Protein AF-A0A6J7IP13-F1 (afdb_monomer)

Mean predicted aligned error: 9.84 Å

Secondary structure (DSSP, 8-state):
-GGGGT--HHHHHHHHHTS---HHHHHHH-HHHHHHT--HHHHIIIIITTTT--SSTT--HHHHHHHH-TT-TTS-HHHHIIIIITTTT--SS--HHHHGGGT-SS-------------

Sequence (119 aa):
MLSLIGLDPDDVLAVLASGFWSESWYLEQYPDVALSGEVPFLHYLVQGWRELRSPGPGFDARWYSVKYRVDDPAVHPLVHYVREGQAAGLRPRADAASQTGQQLGWLTPSVQDDMSDAS

Solvent-accessible surface area (backbone atoms only — not comparable to full-atom values): 7463 Å² total; per-residue (Å²): 121,56,68,81,77,74,43,54,69,68,52,56,48,42,46,66,73,61,73,35,60,32,70,70,55,35,37,72,75,35,55,70,53,57,72,66,72,58,59,65,70,58,45,36,79,75,44,32,50,82,73,37,43,47,53,17,95,69,33,32,33,47,59,33,30,63,74,78,25,68,92,48,73,89,54,57,51,67,46,48,32,69,77,45,29,54,86,71,68,52,67,54,43,79,59,76,82,72,56,58,77,78,75,69,85,83,76,77,82,82,88,74,88,88,82,85,88,84,134

Structure (mmCIF, N/CA/C/O backbone):
data_AF-A0A6J7IP13-F1
#
_entry.id   AF-A0A6J7IP13-F1
#
loop_
_atom_site.group_PDB
_atom_site.id
_atom_site.type_symbol
_atom_site.label_atom_id
_atom_site.label_alt_id
_atom_site.label_comp_id
_atom_site.label_asym_id
_atom_site.label_entity_id
_atom_site.label_seq_id
_atom_site.pdbx_PDB_ins_code
_atom_site.Cartn_x
_atom_site.Cartn_y
_atom_site.Cartn_z
_atom_site.occupancy
_atom_site.B_iso_or_equiv
_atom_site.auth_seq_id
_atom_site.auth_comp_id
_atom_site.auth_asym_id
_atom_site.auth_atom_id
_atom_site.pdbx_PDB_model_num
ATOM 1 N N . MET A 1 1 ? -7.283 20.703 -5.325 1.00 59.16 1 MET A N 1
ATOM 2 C CA . MET A 1 1 ? -7.585 20.316 -3.926 1.00 59.16 1 MET A CA 1
ATOM 3 C C . MET A 1 1 ? -6.764 19.113 -3.461 1.00 59.16 1 MET A C 1
ATOM 5 O O . MET A 1 1 ? -6.247 19.197 -2.362 1.00 59.16 1 MET A O 1
ATOM 9 N N . LEU A 1 2 ? -6.555 18.058 -4.265 1.00 59.53 2 LEU A N 1
ATOM 10 C CA . LEU A 1 2 ? -5.713 16.902 -3.876 1.00 59.53 2 LEU A CA 1
ATOM 11 C C . LEU A 1 2 ? -4.202 17.212 -3.786 1.00 59.53 2 LEU A C 1
ATOM 13 O O . LEU A 1 2 ? -3.524 16.714 -2.893 1.00 59.53 2 LEU A O 1
ATOM 17 N N . SER A 1 3 ? -3.693 18.136 -4.605 1.00 59.56 3 SER A N 1
ATOM 18 C CA . SER A 1 3 ? -2.272 18.524 -4.588 1.00 59.56 3 SER A CA 1
ATOM 19 C C . SER A 1 3 ? -1.799 19.202 -3.291 1.00 59.56 3 SER A C 1
ATOM 21 O O . SER A 1 3 ? -0.598 19.294 -3.069 1.00 59.56 3 SER A O 1
ATOM 23 N N . LEU A 1 4 ? -2.706 19.675 -2.423 1.00 59.16 4 LEU A N 1
ATOM 24 C CA . LEU A 1 4 ? -2.342 20.369 -1.176 1.00 59.16 4 LEU A CA 1
ATOM 25 C C . LEU A 1 4 ? -1.843 19.408 -0.081 1.00 59.16 4 LEU A C 1
ATOM 27 O O . LEU A 1 4 ? -1.122 19.827 0.817 1.00 59.16 4 LEU A O 1
ATOM 31 N N . ILE A 1 5 ? -2.194 18.124 -0.175 1.00 66.81 5 ILE A N 1
ATOM 32 C CA . ILE A 1 5 ? -1.767 17.065 0.757 1.00 66.81 5 ILE A CA 1
ATOM 33 C C . ILE A 1 5 ? -0.689 16.149 0.155 1.00 66.81 5 ILE A C 1
ATOM 35 O O . ILE A 1 5 ? -0.387 15.099 0.712 1.00 66.81 5 ILE A O 1
ATOM 39 N N . GLY A 1 6 ? -0.109 16.534 -0.990 1.00 69.69 6 GLY A N 1
ATOM 40 C CA . GLY A 1 6 ? 0.925 15.748 -1.670 1.00 69.69 6 GLY A CA 1
ATOM 41 C C . GLY A 1 6 ? 0.418 14.450 -2.306 1.00 69.69 6 GLY A C 1
ATOM 42 O O . GLY A 1 6 ? 1.225 13.567 -2.578 1.00 69.69 6 GLY A O 1
ATOM 43 N N . LEU A 1 7 ? -0.897 14.325 -2.529 1.00 78.75 7 LEU A N 1
ATOM 44 C CA . LEU A 1 7 ? -1.483 13.207 -3.265 1.00 78.75 7 LEU A CA 1
ATOM 45 C C . LEU A 1 7 ? -1.625 13.565 -4.742 1.00 78.75 7 LEU A C 1
ATOM 47 O O . LEU A 1 7 ? -2.307 14.533 -5.098 1.00 78.75 7 LEU A O 1
ATOM 51 N N . ASP A 1 8 ? -1.002 12.755 -5.591 1.00 88.12 8 ASP A N 1
ATOM 52 C CA . ASP A 1 8 ? -1.198 12.807 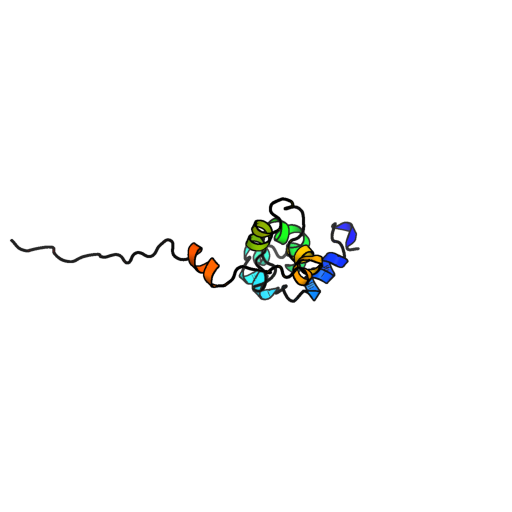-7.032 1.00 88.12 8 ASP A CA 1
ATOM 53 C C . ASP A 1 8 ? -2.575 12.200 -7.380 1.00 88.12 8 ASP A C 1
ATOM 55 O O . ASP A 1 8 ? -2.865 11.068 -6.972 1.00 88.12 8 ASP A O 1
ATOM 59 N N . PRO A 1 9 ? -3.462 12.916 -8.099 1.00 90.62 9 PRO A N 1
ATOM 60 C CA . PRO A 1 9 ? -4.720 12.353 -8.586 1.00 90.62 9 PRO A CA 1
ATOM 61 C C . PRO A 1 9 ? -4.551 11.043 -9.364 1.00 90.62 9 PRO A C 1
ATOM 63 O O . PRO A 1 9 ? -5.407 10.163 -9.256 1.00 90.62 9 PRO A O 1
ATOM 66 N N . ASP A 1 10 ? -3.452 10.879 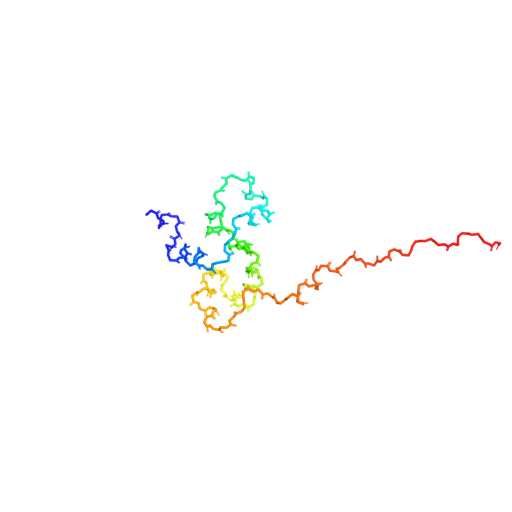-10.099 1.00 92.19 10 ASP A N 1
ATOM 67 C CA . ASP A 1 10 ? -3.198 9.657 -10.857 1.00 92.19 10 ASP A CA 1
ATOM 68 C C . ASP A 1 10 ? -2.861 8.481 -9.933 1.00 92.19 10 ASP A C 1
ATOM 70 O O . ASP A 1 10 ? -3.161 7.337 -10.270 1.00 92.19 10 ASP A O 1
ATOM 74 N N . ASP A 1 11 ? -2.282 8.730 -8.755 1.00 92.69 11 ASP A N 1
ATOM 75 C CA . ASP A 1 11 ? -2.042 7.692 -7.744 1.00 92.69 11 ASP A CA 1
ATOM 76 C C . ASP A 1 11 ? -3.358 7.262 -7.091 1.00 92.69 11 ASP A C 1
ATOM 78 O O . ASP A 1 11 ? -3.614 6.069 -6.917 1.00 92.69 11 ASP A O 1
ATOM 82 N N . VAL A 1 12 ? -4.234 8.229 -6.793 1.00 94.75 12 VAL A N 1
ATOM 83 C CA . VAL A 1 12 ? -5.587 7.965 -6.277 1.00 94.75 12 VAL A CA 1
ATOM 84 C C . VAL A 1 12 ? -6.352 7.062 -7.242 1.00 94.75 12 VAL A C 1
ATOM 86 O O . VAL A 1 12 ? -6.903 6.034 -6.837 1.00 94.75 12 VAL A O 1
ATOM 89 N N . LEU A 1 13 ? -6.366 7.432 -8.526 1.00 95.44 13 LEU A N 1
ATOM 90 C CA . LEU A 1 13 ? -7.034 6.656 -9.565 1.00 95.44 13 LEU A CA 1
ATOM 91 C C . LEU A 1 13 ? -6.379 5.292 -9.757 1.00 95.44 13 LEU A C 1
ATOM 93 O O . LEU A 1 13 ? -7.100 4.302 -9.859 1.00 95.44 13 LEU A O 1
ATOM 97 N N . ALA A 1 14 ? -5.045 5.218 -9.751 1.00 95.81 14 ALA A N 1
ATOM 98 C CA . ALA A 1 14 ? -4.335 3.951 -9.868 1.00 95.81 14 ALA A CA 1
ATOM 99 C C . ALA A 1 14 ? -4.748 2.984 -8.756 1.00 95.81 14 ALA A C 1
ATOM 101 O O . ALA A 1 14 ? -5.075 1.840 -9.053 1.00 95.81 14 ALA A O 1
ATOM 102 N N . VAL A 1 15 ? -4.808 3.429 -7.497 1.00 97.12 15 VAL A N 1
ATOM 103 C CA . VAL A 1 15 ? -5.205 2.561 -6.379 1.00 97.12 15 VAL A CA 1
ATOM 104 C C . VAL A 1 15 ? -6.667 2.125 -6.499 1.00 97.12 15 VAL A C 1
ATOM 106 O O . VAL A 1 15 ? -6.940 0.927 -6.397 1.00 97.12 15 VAL A O 1
ATOM 109 N N . LEU A 1 16 ? -7.600 3.045 -6.761 1.00 96.62 16 LEU A N 1
ATOM 110 C CA . LEU A 1 16 ? -9.030 2.712 -6.865 1.00 96.62 16 LEU A CA 1
ATOM 111 C C . LEU A 1 16 ? -9.332 1.788 -8.047 1.00 96.62 16 LEU A C 1
ATOM 113 O O . LEU A 1 16 ? -10.047 0.799 -7.894 1.00 96.62 16 LEU A O 1
ATOM 117 N N . ALA A 1 17 ? -8.770 2.084 -9.219 1.00 96.44 17 ALA A N 1
ATOM 118 C CA . ALA A 1 17 ? -9.005 1.311 -10.435 1.00 96.44 17 ALA A CA 1
ATOM 119 C C . ALA A 1 17 ? -8.271 -0.039 -10.439 1.00 96.44 17 ALA A C 1
ATOM 121 O O . ALA A 1 17 ? -8.587 -0.903 -11.254 1.00 96.44 17 ALA A O 1
ATOM 122 N N . SER A 1 18 ? -7.314 -0.246 -9.528 1.00 96.62 18 SER A N 1
ATOM 123 C CA . SER A 1 18 ? -6.508 -1.469 -9.478 1.00 96.62 18 SER A CA 1
ATOM 124 C C . SER A 1 18 ? -7.289 -2.731 -9.101 1.00 96.62 18 SER A C 1
ATOM 126 O O . SER A 1 18 ? -6.824 -3.837 -9.366 1.00 96.62 18 SER A O 1
ATOM 128 N N . GLY A 1 19 ? -8.435 -2.584 -8.425 1.00 97.06 19 GLY A N 1
ATOM 129 C CA . GLY A 1 19 ? -9.176 -3.704 -7.837 1.00 97.06 19 GLY A CA 1
ATOM 130 C C . GLY A 1 19 ? -8.518 -4.335 -6.599 1.00 97.06 19 GLY A C 1
ATOM 131 O O . GLY A 1 19 ? -9.051 -5.306 -6.068 1.00 97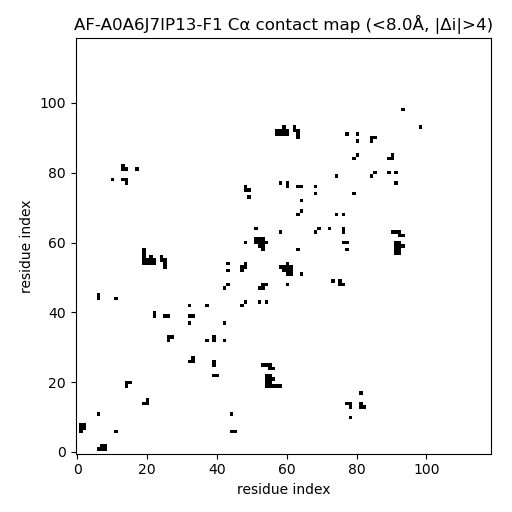.06 19 GLY A O 1
ATOM 132 N N . PHE A 1 20 ? -7.388 -3.803 -6.111 1.00 98.06 20 PHE A N 1
ATOM 133 C CA . PHE A 1 20 ? -6.709 -4.303 -4.906 1.00 98.06 20 PHE A CA 1
ATOM 134 C C . PHE A 1 20 ? -7.132 -3.603 -3.612 1.00 98.06 20 PHE A C 1
ATOM 136 O O . PHE A 1 20 ? -6.785 -4.088 -2.537 1.00 98.06 20 PHE A O 1
ATOM 143 N N . TRP A 1 21 ? -7.855 -2.483 -3.691 1.00 98.31 21 TRP A N 1
ATOM 144 C CA . TRP A 1 21 ? -8.378 -1.785 -2.517 1.00 98.31 21 TRP A CA 1
ATOM 145 C C . TRP A 1 21 ? -9.616 -2.488 -1.952 1.00 98.31 21 TRP A C 1
ATOM 147 O O . TRP A 1 21 ? -10.562 -2.775 -2.684 1.00 98.31 21 TRP A O 1
ATOM 157 N N . SER A 1 22 ? -9.628 -2.723 -0.639 1.00 98.31 22 SER A N 1
ATOM 158 C CA . SER A 1 22 ? -10.804 -3.192 0.095 1.00 98.31 22 SER A CA 1
ATOM 159 C C . SER A 1 22 ? -10.873 -2.515 1.459 1.00 98.31 22 SER A C 1
ATOM 161 O O . SER A 1 22 ? -10.091 -2.831 2.351 1.00 98.31 22 SER A O 1
ATOM 163 N N . GLU A 1 23 ? -11.821 -1.593 1.628 1.00 97.94 23 GLU A N 1
ATOM 164 C CA . GLU A 1 23 ? -11.953 -0.805 2.859 1.00 97.94 23 GLU A CA 1
ATOM 165 C C . GLU A 1 23 ? -12.293 -1.666 4.080 1.00 97.94 23 GLU A C 1
ATOM 167 O O . GLU A 1 23 ? -11.651 -1.525 5.120 1.00 97.94 23 GLU A O 1
ATOM 172 N N . SER A 1 24 ? -13.252 -2.591 3.953 1.00 98.00 24 SER A N 1
ATOM 173 C CA . SER A 1 24 ? -13.647 -3.464 5.065 1.00 98.00 24 SER A CA 1
ATOM 174 C C . SER A 1 24 ? -12.482 -4.336 5.523 1.00 98.00 24 SER A C 1
ATOM 176 O O . SER A 1 24 ? -12.178 -4.387 6.710 1.00 98.00 24 SER A O 1
ATOM 178 N N . TRP A 1 25 ? -11.761 -4.938 4.573 1.00 98.06 25 TRP A N 1
ATOM 179 C CA . TRP A 1 25 ? -10.576 -5.735 4.879 1.00 98.06 25 TRP A CA 1
ATOM 180 C C . TRP A 1 25 ? -9.472 -4.885 5.509 1.00 98.06 25 TRP A C 1
ATOM 182 O O . TRP A 1 25 ? -8.821 -5.321 6.451 1.00 98.06 25 TRP A O 1
ATOM 192 N N . TYR A 1 26 ? -9.257 -3.667 5.004 1.00 98.19 26 TYR A N 1
ATOM 193 C CA . TYR A 1 26 ? -8.229 -2.769 5.519 1.00 98.19 26 TYR A CA 1
ATOM 194 C C . TYR A 1 26 ? -8.491 -2.411 6.985 1.00 98.19 26 TYR A C 1
ATOM 196 O O . TYR A 1 26 ? -7.582 -2.484 7.806 1.00 98.19 26 TYR A O 1
ATOM 204 N N . LEU A 1 27 ? -9.736 -2.084 7.335 1.00 98.12 27 LEU A N 1
ATOM 205 C CA . LEU A 1 27 ? -10.128 -1.782 8.714 1.00 98.12 27 LEU A CA 1
ATOM 206 C C . LEU A 1 27 ? -10.063 -3.004 9.637 1.00 98.12 27 LEU A C 1
ATOM 208 O O . LEU A 1 27 ? -9.640 -2.878 10.784 1.00 98.12 27 LEU A O 1
ATOM 212 N N . GLU A 1 28 ? -10.447 -4.182 9.142 1.00 97.69 28 GLU A N 1
ATOM 213 C CA . GLU A 1 28 ? -10.305 -5.444 9.878 1.00 97.69 28 GLU A CA 1
ATOM 214 C C . GLU A 1 28 ? -8.830 -5.781 10.143 1.00 97.69 28 GLU A C 1
ATOM 216 O O . GLU A 1 28 ? -8.473 -6.231 11.232 1.00 97.69 28 GLU A O 1
ATOM 221 N N . GLN A 1 29 ? -7.961 -5.543 9.158 1.00 98.06 29 GLN A N 1
ATOM 222 C CA . GLN A 1 29 ? -6.538 -5.857 9.237 1.00 98.06 29 GLN A CA 1
ATOM 223 C C . GLN A 1 29 ? -5.741 -4.839 10.065 1.00 98.06 29 GLN A C 1
ATOM 225 O O . GLN A 1 29 ? -4.710 -5.200 10.643 1.00 98.06 29 GLN A O 1
ATOM 230 N N . TYR A 1 30 ? -6.202 -3.587 10.124 1.00 97.88 30 TYR A N 1
ATOM 231 C CA . TYR A 1 30 ? -5.518 -2.465 10.766 1.00 97.88 30 TYR A CA 1
ATOM 232 C C . TYR A 1 30 ? -6.412 -1.770 11.809 1.00 97.88 30 TYR A C 1
ATO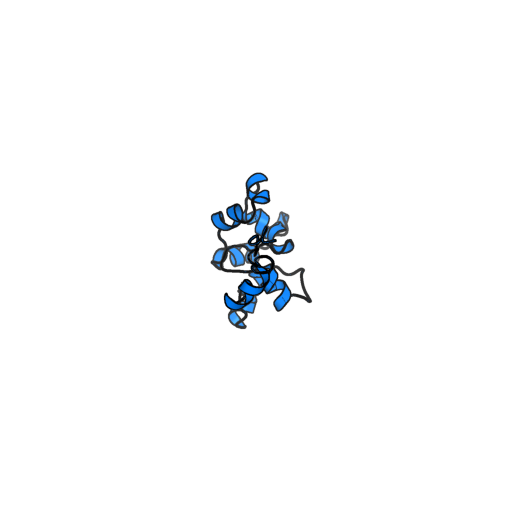M 234 O O . TYR A 1 30 ? -6.930 -0.676 11.557 1.00 97.88 30 TYR A O 1
ATOM 242 N N . PRO A 1 31 ? -6.582 -2.376 13.004 1.00 97.44 31 PRO A N 1
ATOM 243 C CA . PRO A 1 31 ? -7.471 -1.848 14.038 1.00 97.44 31 PRO A CA 1
ATOM 244 C C . PRO A 1 31 ? -7.088 -0.454 14.541 1.00 97.44 31 PRO A C 1
ATOM 246 O O . PRO A 1 31 ? -7.951 0.298 14.979 1.00 97.44 31 PRO A O 1
ATOM 249 N N . ASP A 1 32 ? -5.811 -0.084 14.474 1.00 98.00 32 ASP A N 1
ATOM 250 C CA . ASP A 1 32 ? -5.340 1.255 14.829 1.00 98.00 32 ASP A CA 1
ATOM 251 C C . ASP A 1 32 ? -5.937 2.341 13.919 1.00 98.00 32 ASP A C 1
ATOM 253 O O . ASP A 1 32 ? -6.296 3.410 14.405 1.00 98.00 32 ASP A O 1
ATOM 257 N N . VAL A 1 33 ? -6.144 2.039 12.633 1.00 97.75 33 VAL A N 1
ATOM 258 C CA . VAL A 1 33 ? -6.830 2.936 11.688 1.00 97.75 33 VAL A CA 1
ATOM 259 C C . VAL A 1 33 ? -8.334 2.946 11.947 1.00 97.75 33 VAL A C 1
ATOM 261 O O . VAL A 1 33 ? -8.966 3.997 11.906 1.00 97.75 33 VAL A O 1
ATOM 264 N N . ALA A 1 34 ? -8.922 1.791 12.271 1.00 96.56 34 ALA A N 1
ATOM 265 C CA . ALA A 1 34 ? -10.338 1.718 12.635 1.00 96.56 34 ALA A CA 1
ATOM 266 C C . ALA A 1 34 ? -10.659 2.569 13.877 1.00 96.56 34 ALA A C 1
ATOM 268 O O . ALA A 1 34 ? -11.715 3.195 13.952 1.00 96.56 34 ALA A O 1
ATOM 269 N N . LEU A 1 35 ? -9.738 2.606 14.843 1.00 97.38 35 LEU A N 1
ATOM 270 C CA . LEU A 1 35 ? -9.889 3.344 16.095 1.00 97.38 35 LEU A CA 1
ATOM 271 C C . LEU A 1 35 ? -9.480 4.820 15.994 1.00 97.38 35 LEU A C 1
ATOM 273 O O . LEU A 1 35 ? -9.895 5.608 16.844 1.00 97.38 35 LEU A O 1
ATOM 277 N N . SER A 1 36 ? -8.695 5.215 14.987 1.00 95.50 36 SER A N 1
ATOM 278 C CA . SER A 1 36 ? -8.265 6.610 14.816 1.00 95.50 36 SER A CA 1
ATOM 279 C C . SER A 1 36 ? -9.382 7.527 14.308 1.00 95.50 36 SER A C 1
ATOM 281 O O . SER A 1 36 ? -9.319 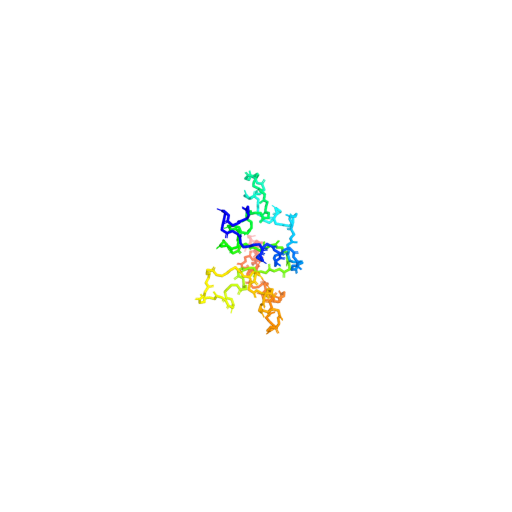8.741 14.504 1.00 95.50 36 SER A O 1
ATO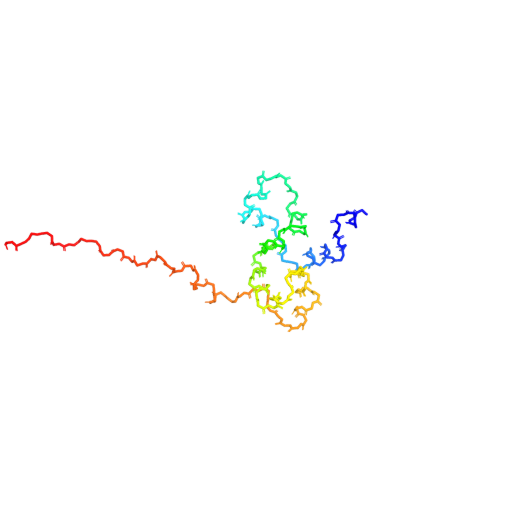M 283 N N . GLY A 1 37 ? -10.409 6.961 13.662 1.00 91.50 37 GLY A N 1
ATOM 284 C CA . GLY A 1 37 ? -11.475 7.720 13.005 1.00 91.50 37 GLY A CA 1
ATOM 285 C C . GLY A 1 37 ? -11.040 8.390 11.695 1.00 91.50 37 GLY A C 1
ATOM 286 O O . GLY A 1 37 ? -11.791 9.192 11.140 1.00 91.50 37 GLY A O 1
ATOM 287 N N . GLU A 1 38 ? -9.840 8.083 11.193 1.00 94.25 38 GLU A N 1
ATOM 288 C CA . GLU A 1 38 ? -9.381 8.552 9.889 1.00 94.25 38 GLU A CA 1
ATOM 289 C C . GLU A 1 38 ? -10.153 7.888 8.742 1.00 94.25 38 GLU A C 1
ATOM 291 O O . GLU A 1 38 ? -10.636 6.761 8.847 1.00 94.25 38 GLU A O 1
ATOM 296 N N . VAL A 1 39 ? -10.221 8.571 7.596 1.00 96.31 39 VAL A N 1
ATOM 297 C CA . VAL A 1 39 ? -10.735 7.961 6.363 1.00 96.31 39 VAL A CA 1
ATOM 298 C C . VAL A 1 39 ? -9.718 6.909 5.896 1.00 96.31 39 VAL A C 1
ATOM 300 O O . VAL A 1 39 ? -8.613 7.296 5.501 1.00 96.31 39 VAL A O 1
ATOM 303 N N . PRO A 1 40 ? -10.054 5.604 5.870 1.00 97.19 40 PRO A N 1
ATOM 304 C CA . PRO A 1 40 ? -9.061 4.537 5.693 1.00 97.19 40 PRO A CA 1
ATOM 305 C C . PRO A 1 40 ? -8.313 4.632 4.368 1.00 97.19 40 PRO A C 1
ATOM 307 O O . PRO A 1 40 ? -7.108 4.400 4.296 1.00 97.19 40 PRO A O 1
ATOM 310 N N . PHE A 1 41 ? -9.026 5.032 3.317 1.00 97.31 41 PHE A N 1
ATOM 311 C CA . PHE A 1 41 ? -8.445 5.228 1.999 1.00 97.31 41 PHE A CA 1
ATOM 312 C C . PHE A 1 41 ? -7.408 6.363 1.976 1.00 97.31 41 PHE A C 1
ATOM 314 O O . PHE A 1 41 ? -6.335 6.214 1.390 1.00 97.31 41 PHE A O 1
ATOM 321 N N . LEU A 1 42 ? -7.682 7.477 2.665 1.00 95.62 42 LEU A N 1
ATOM 322 C CA . LEU A 1 42 ? -6.718 8.574 2.791 1.00 95.62 42 LEU A CA 1
ATOM 323 C C . LEU A 1 42 ? -5.534 8.169 3.666 1.00 95.62 42 LEU A C 1
ATOM 325 O O . LEU A 1 42 ? -4.394 8.449 3.296 1.00 95.62 42 LEU A O 1
ATOM 329 N N . HIS A 1 43 ? -5.786 7.458 4.769 1.00 96.69 43 HIS A N 1
ATOM 330 C CA . HIS A 1 43 ? -4.719 6.888 5.582 1.00 96.69 43 HIS A CA 1
ATOM 331 C C . HIS A 1 43 ? -3.803 6.012 4.720 1.00 96.69 43 HIS A C 1
ATOM 333 O O . HIS A 1 43 ? -2.587 6.176 4.757 1.00 96.69 43 HIS A O 1
ATOM 339 N N . TYR A 1 44 ? -4.356 5.104 3.908 1.00 97.50 44 TYR A N 1
ATOM 340 C CA . TYR A 1 44 ? -3.556 4.239 3.043 1.00 97.50 44 TYR A CA 1
ATOM 341 C C . TYR A 1 44 ? -2.667 5.037 2.082 1.00 97.50 44 TYR A C 1
ATOM 343 O O . TYR A 1 44 ? -1.458 4.811 2.056 1.00 97.50 44 TYR A O 1
ATOM 351 N N . LEU A 1 45 ? -3.250 5.989 1.346 1.00 95.56 45 LEU A N 1
ATOM 352 C CA . LEU A 1 45 ? -2.550 6.796 0.341 1.00 95.56 45 LEU A CA 1
ATOM 353 C C . LEU A 1 45 ? -1.473 7.722 0.928 1.00 95.56 45 LEU A C 1
ATOM 355 O O . LEU A 1 45 ? -0.475 8.009 0.265 1.00 95.56 45 LEU A O 1
ATOM 359 N N . VAL A 1 46 ? -1.660 8.209 2.156 1.00 93.44 46 VAL A N 1
ATOM 360 C CA . VAL A 1 46 ? -0.731 9.158 2.790 1.00 93.44 46 VAL A CA 1
ATOM 361 C C . VAL A 1 46 ? 0.281 8.453 3.694 1.00 93.44 46 VAL A C 1
ATOM 363 O O . VAL A 1 46 ? 1.426 8.887 3.778 1.00 93.44 46 VAL A O 1
ATOM 366 N N . GLN A 1 47 ? -0.089 7.372 4.370 1.00 94.62 47 GLN A N 1
ATOM 367 C CA . GLN A 1 47 ? 0.730 6.778 5.434 1.00 94.62 47 GLN A CA 1
ATOM 368 C C . GLN A 1 47 ? 0.861 5.265 5.272 1.00 94.62 47 GLN A C 1
ATOM 370 O O . GLN A 1 47 ? 1.974 4.744 5.230 1.00 94.62 47 GLN A O 1
ATOM 375 N N . GLY A 1 48 ? -0.258 4.560 5.093 1.00 96.69 48 GLY A N 1
ATOM 376 C CA . GLY A 1 48 ? -0.300 3.099 5.119 1.00 96.69 48 GLY A CA 1
ATOM 377 C C . GLY A 1 48 ? 0.678 2.430 4.152 1.00 96.69 48 GLY A C 1
ATOM 378 O O . GLY A 1 48 ? 1.358 1.479 4.535 1.00 96.69 48 GLY A O 1
ATOM 379 N N . TRP A 1 49 ? 0.832 2.938 2.927 1.00 96.19 49 TRP A N 1
ATOM 380 C CA . TRP A 1 49 ? 1.793 2.354 1.985 1.00 96.19 49 TRP A CA 1
ATOM 381 C C . TRP A 1 49 ? 3.258 2.524 2.424 1.00 96.19 49 TRP A C 1
ATOM 383 O O . TRP A 1 49 ? 4.066 1.628 2.177 1.00 96.19 49 TRP A O 1
ATOM 393 N N . ARG A 1 50 ? 3.603 3.630 3.104 1.00 95.12 50 ARG A N 1
ATOM 394 C CA . ARG A 1 50 ? 4.954 3.889 3.649 1.00 95.12 50 ARG A CA 1
ATOM 395 C C . ARG A 1 50 ? 5.270 2.945 4.804 1.00 95.12 50 ARG A C 1
ATOM 397 O O . ARG A 1 50 ? 6.409 2.529 4.984 1.00 95.12 50 ARG A O 1
ATOM 404 N N . GLU A 1 51 ? 4.237 2.553 5.537 1.00 96.69 51 GLU A N 1
ATOM 405 C CA . GLU A 1 51 ? 4.289 1.549 6.601 1.00 96.69 51 GLU A CA 1
ATOM 406 C C . GLU A 1 51 ? 4.242 0.105 6.071 1.00 96.69 51 GLU A C 1
ATOM 408 O O . GLU A 1 51 ? 4.207 -0.853 6.848 1.00 96.69 51 GLU A O 1
ATOM 413 N N . LEU A 1 52 ? 4.264 -0.071 4.743 1.00 97.00 52 LEU A N 1
ATOM 414 C CA . LEU A 1 52 ? 4.164 -1.361 4.058 1.00 97.00 52 LEU A CA 1
ATOM 415 C C . LEU A 1 52 ? 2.859 -2.113 4.371 1.00 97.00 52 LEU A C 1
ATOM 417 O O . LEU A 1 52 ? 2.832 -3.347 4.360 1.00 97.00 52 LEU A O 1
ATOM 421 N N . ARG A 1 53 ? 1.773 -1.381 4.644 1.00 98.19 53 ARG A N 1
ATOM 422 C CA . ARG A 1 53 ? 0.429 -1.949 4.781 1.00 98.19 53 ARG A CA 1
ATOM 423 C C . ARG A 1 53 ? -0.135 -2.304 3.413 1.00 98.19 53 ARG A C 1
ATOM 425 O O . ARG A 1 53 ? 0.079 -1.601 2.425 1.00 98.19 53 ARG A O 1
ATOM 432 N N . SER A 1 54 ? -0.868 -3.404 3.356 1.00 98.50 54 SER A N 1
ATOM 433 C CA . SER A 1 54 ? -1.554 -3.855 2.155 1.00 98.50 54 SER A CA 1
ATOM 434 C C . SER A 1 54 ? -2.887 -3.121 1.982 1.00 98.50 54 SER A C 1
ATOM 436 O O . SER A 1 54 ? -3.593 -2.925 2.961 1.00 98.50 54 SER A O 1
ATOM 438 N N . PRO A 1 55 ? -3.276 -2.750 0.753 1.00 98.06 55 PRO A N 1
ATOM 439 C CA . PRO A 1 55 ? -4.566 -2.107 0.470 1.00 98.06 55 PRO A CA 1
ATOM 440 C C . PRO A 1 55 ? -5.761 -3.070 0.540 1.00 98.06 55 PRO A C 1
ATOM 442 O O . PRO A 1 55 ? -6.910 -2.640 0.601 1.00 98.06 55 PRO A O 1
ATOM 445 N N . GLY A 1 56 ? -5.491 -4.373 0.480 1.00 97.94 56 GLY A N 1
ATOM 446 C CA . GLY A 1 56 ? -6.484 -5.431 0.404 1.00 97.94 56 GLY A CA 1
ATOM 447 C C . GLY A 1 56 ? -5.819 -6.802 0.270 1.00 97.94 56 GLY A C 1
ATOM 448 O O . GLY A 1 56 ? -4.603 -6.892 0.073 1.00 97.94 56 GLY A O 1
ATOM 449 N N . PRO A 1 57 ? -6.603 -7.892 0.306 1.00 96.50 57 PRO A N 1
ATOM 450 C CA . PRO A 1 57 ? -6.069 -9.252 0.342 1.00 96.50 57 PRO A CA 1
ATOM 451 C C . PRO A 1 57 ? -5.368 -9.659 -0.962 1.00 96.50 57 PRO A C 1
ATOM 453 O O . PRO A 1 57 ? -4.600 -10.615 -0.976 1.00 96.50 57 PRO A O 1
ATOM 456 N N . GLY A 1 58 ? -5.612 -8.975 -2.081 1.00 96.69 58 GLY A N 1
ATOM 457 C CA . GLY A 1 58 ? -4.993 -9.316 -3.365 1.00 96.69 58 GLY A CA 1
ATOM 458 C C . GLY A 1 58 ? -3.535 -8.863 -3.511 1.00 96.69 58 GLY A C 1
ATOM 459 O O . GLY A 1 58 ? -2.845 -9.351 -4.404 1.00 96.69 58 GLY A O 1
ATOM 460 N N . PHE A 1 59 ? -3.054 -7.962 -2.649 1.00 97.94 59 PHE A N 1
ATOM 461 C CA . PHE A 1 59 ? -1.739 -7.333 -2.779 1.00 97.94 59 PHE A CA 1
ATOM 462 C C . PHE A 1 59 ? -0.966 -7.408 -1.463 1.00 97.94 59 PHE A C 1
ATOM 464 O O . PHE A 1 59 ? -1.494 -7.078 -0.405 1.00 97.94 59 PHE A O 1
ATOM 471 N N . ASP A 1 60 ? 0.298 -7.815 -1.518 1.00 98.19 60 ASP A N 1
ATOM 472 C CA . ASP A 1 60 ? 1.185 -7.858 -0.354 1.00 98.19 60 ASP A CA 1
ATOM 473 C C . ASP A 1 60 ? 2.237 -6.759 -0.496 1.00 98.19 60 ASP A C 1
ATOM 475 O O . ASP A 1 60 ? 3.241 -6.934 -1.188 1.00 98.19 60 ASP A O 1
ATOM 479 N N . ALA A 1 61 ? 1.989 -5.605 0.130 1.00 97.38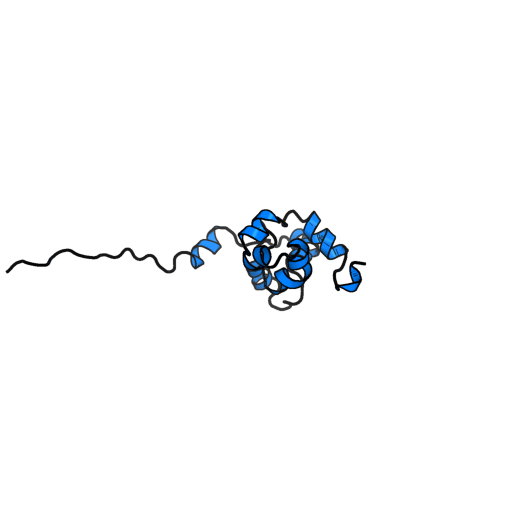 61 ALA A N 1
ATOM 480 C CA . ALA A 1 61 ? 2.851 -4.436 -0.026 1.00 97.38 61 ALA A CA 1
ATOM 481 C C . ALA A 1 61 ? 4.260 -4.678 0.514 1.00 97.38 61 ALA A C 1
ATOM 483 O O . ALA A 1 61 ? 5.238 -4.298 -0.126 1.00 97.38 61 ALA A O 1
ATOM 484 N N . ARG A 1 62 ? 4.378 -5.364 1.654 1.00 96.75 62 ARG A N 1
ATOM 4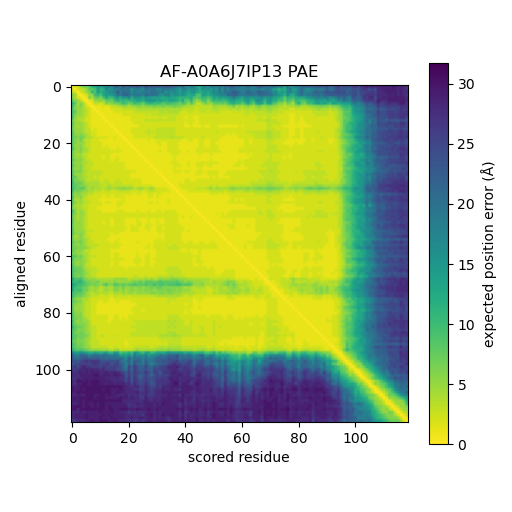85 C CA . ARG A 1 62 ? 5.673 -5.691 2.249 1.00 96.75 62 ARG A CA 1
ATOM 486 C C . ARG A 1 62 ? 6.467 -6.627 1.351 1.00 96.75 62 ARG A C 1
ATOM 488 O O . ARG A 1 62 ? 7.619 -6.333 1.036 1.00 96.75 62 ARG A O 1
ATOM 495 N N . TRP A 1 63 ? 5.863 -7.732 0.922 1.00 96.94 63 TRP A N 1
ATOM 496 C CA . TRP A 1 63 ? 6.528 -8.691 0.045 1.00 96.94 63 TRP A CA 1
ATOM 497 C C . TRP A 1 63 ? 6.900 -8.066 -1.299 1.00 96.94 63 TRP A C 1
ATOM 499 O O . TRP A 1 63 ? 8.018 -8.256 -1.777 1.00 96.94 63 TRP A O 1
ATOM 509 N N . TYR A 1 64 ? 5.987 -7.292 -1.893 1.00 97.25 64 TYR A N 1
ATOM 510 C CA . TYR A 1 64 ? 6.217 -6.628 -3.171 1.00 97.25 64 TYR A CA 1
ATOM 511 C C . TYR A 1 64 ? 7.393 -5.653 -3.085 1.00 97.25 64 TYR A C 1
ATOM 513 O O . TYR A 1 64 ? 8.292 -5.699 -3.929 1.00 97.25 64 TYR A O 1
ATOM 521 N N . SER A 1 65 ? 7.423 -4.816 -2.043 1.00 96.19 65 SER A N 1
ATOM 522 C CA . SER A 1 65 ? 8.502 -3.851 -1.836 1.00 96.19 65 SER A CA 1
ATOM 523 C C . SER A 1 65 ? 9.849 -4.536 -1.637 1.00 96.19 65 SER A C 1
ATOM 525 O O . SER A 1 65 ? 10.816 -4.168 -2.293 1.00 96.19 65 SER A O 1
ATOM 527 N N . VAL A 1 66 ? 9.916 -5.584 -0.811 1.00 95.38 66 VAL A N 1
ATOM 528 C CA . VAL A 1 66 ? 11.161 -6.346 -0.608 1.00 95.38 66 VAL A CA 1
ATOM 529 C C . VAL A 1 66 ? 11.633 -7.003 -1.903 1.00 95.38 66 VAL A C 1
ATOM 531 O O . VAL A 1 66 ? 12.829 -7.041 -2.176 1.00 95.38 66 VAL A O 1
ATOM 534 N N . LYS A 1 67 ? 10.710 -7.529 -2.710 1.00 95.88 67 LYS A N 1
ATOM 535 C CA . LYS A 1 67 ? 11.073 -8.284 -3.908 1.00 95.88 67 LYS A CA 1
ATOM 536 C C . LYS A 1 67 ? 11.484 -7.408 -5.088 1.00 95.88 67 LYS A C 1
ATOM 538 O O . LYS A 1 67 ? 12.375 -7.801 -5.834 1.00 95.88 67 LYS A O 1
ATOM 543 N N . TYR A 1 68 ? 10.813 -6.276 -5.290 1.00 95.94 68 TYR A N 1
ATOM 544 C CA . TYR A 1 68 ? 10.968 -5.480 -6.512 1.00 95.94 68 TYR A CA 1
ATOM 545 C C . TYR A 1 68 ? 11.404 -4.036 -6.269 1.00 95.94 68 TYR A C 1
ATOM 547 O O . TYR A 1 68 ? 11.799 -3.376 -7.222 1.00 95.94 68 TYR A O 1
ATOM 555 N N . ARG A 1 69 ? 11.315 -3.527 -5.034 1.00 93.00 69 ARG A N 1
ATOM 556 C CA . ARG A 1 69 ? 11.547 -2.109 -4.700 1.00 93.00 69 ARG A CA 1
ATOM 557 C C . ARG A 1 69 ? 12.528 -1.922 -3.538 1.00 93.00 69 ARG A C 1
ATOM 559 O O . ARG A 1 69 ? 12.480 -0.902 -2.859 1.00 93.00 69 ARG A O 1
ATOM 566 N N . VAL A 1 70 ? 13.415 -2.891 -3.298 1.00 89.38 70 VAL A N 1
ATOM 567 C CA . VAL A 1 70 ? 14.393 -2.822 -2.197 1.00 89.38 70 VAL A CA 1
ATOM 568 C C . VAL A 1 70 ? 15.318 -1.607 -2.325 1.00 89.38 70 VAL A C 1
ATOM 570 O O . VAL A 1 70 ? 15.628 -0.971 -1.321 1.00 89.38 70 VAL A O 1
ATOM 573 N N . ASP A 1 71 ? 15.671 -1.239 -3.557 1.00 91.25 71 ASP A N 1
ATOM 574 C CA . ASP A 1 71 ? 16.563 -0.113 -3.855 1.00 91.25 71 ASP A CA 1
ATOM 575 C C . ASP A 1 71 ? 15.835 1.240 -3.930 1.00 91.25 71 ASP A C 1
ATOM 577 O O . ASP A 1 71 ? 16.476 2.283 -4.038 1.00 91.25 71 ASP A O 1
ATOM 581 N N . ASP A 1 72 ? 14.499 1.244 -3.874 1.00 90.06 72 ASP A N 1
ATOM 582 C CA . ASP A 1 72 ? 13.692 2.462 -3.974 1.00 90.06 72 ASP A CA 1
ATOM 583 C C . ASP A 1 72 ? 12.400 2.360 -3.133 1.00 90.06 72 ASP A C 1
ATOM 585 O O . ASP A 1 72 ? 11.288 2.226 -3.668 1.00 90.06 72 ASP A O 1
ATOM 589 N N . PRO A 1 73 ? 12.540 2.404 -1.791 1.00 85.56 73 PRO A N 1
ATOM 590 C CA . PRO A 1 73 ? 11.431 2.251 -0.849 1.00 85.56 73 PRO A CA 1
ATOM 591 C C . PRO A 1 73 ? 10.514 3.482 -0.783 1.00 85.56 73 PRO A C 1
ATOM 593 O O . PRO A 1 73 ? 9.461 3.430 -0.150 1.00 85.56 73 PRO A O 1
ATOM 596 N N . ALA A 1 74 ? 10.902 4.596 -1.414 1.00 89.62 74 ALA A N 1
ATOM 597 C CA . ALA A 1 74 ? 10.114 5.824 -1.450 1.00 89.62 74 ALA A CA 1
ATOM 598 C C . ALA A 1 74 ? 8.983 5.778 -2.492 1.00 89.62 74 ALA A C 1
ATOM 600 O O . ALA A 1 74 ? 8.172 6.702 -2.555 1.00 89.62 74 ALA A O 1
ATOM 601 N N . VAL A 1 75 ? 8.910 4.719 -3.300 1.00 91.44 75 VAL A N 1
ATOM 602 C CA . VAL A 1 75 ? 7.877 4.550 -4.323 1.00 91.44 75 VAL A CA 1
ATOM 603 C C . VAL A 1 75 ? 6.706 3.736 -3.792 1.00 91.44 75 VAL A C 1
ATOM 605 O O . VAL A 1 75 ? 6.868 2.643 -3.252 1.00 91.44 75 VAL A O 1
ATOM 608 N N . HIS A 1 76 ? 5.499 4.253 -4.017 1.00 95.44 76 HIS A N 1
ATOM 609 C CA . HIS A 1 76 ? 4.260 3.593 -3.637 1.00 95.44 76 HIS A CA 1
ATOM 610 C C . HIS A 1 76 ? 4.129 2.231 -4.358 1.00 95.44 76 HIS A C 1
ATOM 612 O O . HIS A 1 76 ? 3.979 2.189 -5.584 1.00 95.44 76 HIS A O 1
ATOM 618 N N . PRO A 1 77 ? 4.111 1.094 -3.634 1.00 96.94 77 PRO A N 1
ATOM 619 C CA . PRO A 1 77 ? 4.265 -0.230 -4.239 1.00 96.94 77 PRO A CA 1
ATOM 620 C C . PRO A 1 77 ? 3.099 -0.620 -5.151 1.00 96.94 77 PRO A C 1
ATOM 622 O O . PRO A 1 77 ? 3.326 -1.116 -6.253 1.00 96.94 77 PRO A O 1
ATOM 625 N N . LEU A 1 78 ? 1.852 -0.358 -4.736 1.00 97.69 78 LEU A N 1
ATOM 626 C CA . LEU A 1 78 ? 0.690 -0.635 -5.587 1.00 97.69 78 LEU A CA 1
ATOM 627 C C . LEU A 1 78 ? 0.664 0.253 -6.843 1.00 97.69 78 LEU A C 1
ATOM 629 O O . LEU A 1 78 ? 0.401 -0.256 -7.927 1.00 97.69 78 LEU A O 1
ATOM 633 N N . VAL A 1 79 ? 0.979 1.548 -6.733 1.00 97.06 79 VAL A N 1
ATOM 634 C CA . VAL A 1 79 ? 1.051 2.450 -7.897 1.00 97.06 79 VAL A CA 1
ATOM 635 C C . VAL A 1 79 ? 2.098 1.958 -8.896 1.00 97.06 79 VAL A C 1
ATOM 637 O O . VAL A 1 79 ? 1.797 1.834 -10.081 1.00 97.06 79 VAL A O 1
ATOM 640 N N . HIS A 1 80 ? 3.294 1.595 -8.426 1.00 96.69 80 HIS A N 1
ATOM 641 C CA . HIS A 1 80 ? 4.315 0.993 -9.283 1.00 96.69 80 HIS A CA 1
ATOM 642 C C . HIS A 1 80 ? 3.814 -0.299 -9.941 1.00 96.69 80 HIS A C 1
ATOM 644 O O . HIS A 1 80 ? 4.042 -0.532 -11.128 1.00 96.69 80 HIS A O 1
ATOM 650 N N . TYR A 1 81 ? 3.140 -1.173 -9.189 1.00 97.81 81 TYR A N 1
ATOM 651 C CA . TYR A 1 81 ? 2.583 -2.396 -9.758 1.00 97.81 81 TYR A CA 1
ATOM 652 C C . TYR A 1 81 ? 1.587 -2.105 -10.887 1.00 97.81 81 TYR A C 1
ATOM 654 O O . TYR A 1 81 ? 1.707 -2.685 -11.960 1.00 97.81 81 TYR A O 1
ATOM 662 N N . VAL A 1 82 ? 0.646 -1.187 -10.669 1.00 97.25 82 VAL A N 1
ATOM 663 C CA . VAL A 1 82 ? -0.380 -0.828 -11.658 1.00 97.25 82 VAL A CA 1
ATOM 664 C C . VAL A 1 82 ? 0.236 -0.187 -12.903 1.00 97.25 82 VAL A C 1
ATOM 666 O O . VAL A 1 82 ? -0.167 -0.512 -14.016 1.00 97.25 82 VAL A O 1
ATOM 669 N N . ARG A 1 83 ? 1.219 0.707 -12.737 1.00 95.75 83 ARG A N 1
ATOM 670 C CA . ARG A 1 83 ? 1.818 1.450 -13.859 1.00 95.75 83 ARG A CA 1
ATOM 671 C C . ARG A 1 83 ? 2.816 0.632 -14.673 1.00 95.75 83 ARG A C 1
ATOM 673 O O . ARG A 1 83 ? 2.910 0.817 -15.881 1.00 95.75 83 ARG A O 1
ATOM 680 N N . GLU A 1 84 ? 3.563 -0.250 -14.020 1.00 95.88 84 GLU A N 1
ATOM 681 C CA . GLU A 1 84 ? 4.719 -0.916 -14.631 1.00 95.88 84 GLU A CA 1
ATOM 682 C C . GLU A 1 84 ? 4.697 -2.422 -14.380 1.00 95.88 84 GLU A C 1
ATOM 684 O O . GLU A 1 84 ? 4.827 -3.231 -15.302 1.00 95.88 84 GLU A O 1
ATOM 689 N N . GLY A 1 85 ? 4.502 -2.813 -13.119 1.00 96.38 85 GLY A N 1
ATOM 690 C CA . GLY A 1 85 ? 4.677 -4.195 -12.688 1.00 96.38 85 GLY A CA 1
ATOM 691 C C . GLY A 1 85 ? 3.735 -5.185 -13.369 1.00 96.38 85 GLY A C 1
ATOM 692 O O . GLY A 1 85 ? 4.165 -6.278 -13.730 1.00 96.38 85 GLY A O 1
ATOM 693 N N . GLN A 1 86 ? 2.475 -4.814 -13.592 1.00 95.75 86 GLN A N 1
ATOM 694 C CA . GLN A 1 86 ? 1.488 -5.680 -14.230 1.00 95.75 86 GLN A CA 1
ATOM 695 C C . GLN A 1 86 ? 1.876 -6.003 -15.678 1.00 95.75 86 GLN A C 1
ATOM 697 O O . GLN A 1 86 ? 1.882 -7.172 -16.064 1.00 95.75 86 GLN A O 1
ATOM 702 N N . ALA A 1 87 ? 2.249 -4.987 -16.461 1.00 96.88 87 ALA A N 1
ATOM 703 C CA . ALA A 1 87 ? 2.691 -5.166 -17.843 1.00 96.88 87 ALA A CA 1
ATOM 704 C C . ALA A 1 87 ? 4.016 -5.944 -17.928 1.00 96.88 87 ALA A C 1
ATOM 706 O O . ALA A 1 87 ? 4.214 -6.732 -18.850 1.00 96.88 87 ALA A O 1
ATOM 707 N N . ALA A 1 88 ? 4.894 -5.776 -16.935 1.00 97.00 88 ALA A N 1
ATOM 708 C CA . ALA A 1 88 ? 6.151 -6.512 -16.810 1.00 97.00 88 ALA A CA 1
ATOM 709 C C . ALA A 1 88 ? 5.991 -7.942 -16.245 1.00 97.00 88 ALA A C 1
ATOM 711 O O . ALA A 1 88 ? 6.986 -8.637 -16.038 1.00 97.00 88 ALA A O 1
ATOM 712 N N . GLY A 1 89 ? 4.763 -8.400 -15.972 1.00 96.88 89 GLY A N 1
ATOM 713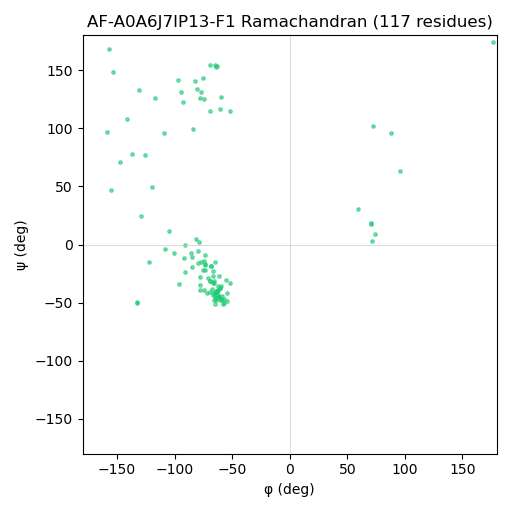 C CA . GLY A 1 89 ? 4.501 -9.742 -15.443 1.00 96.88 89 GLY A CA 1
ATOM 714 C C . GLY A 1 89 ? 4.950 -9.949 -13.991 1.00 96.88 89 GLY A C 1
ATOM 715 O O . GLY A 1 89 ? 5.090 -11.092 -13.544 1.00 96.88 89 GLY A O 1
ATOM 716 N N . LEU A 1 90 ? 5.176 -8.868 -13.238 1.00 96.88 90 LEU A N 1
ATOM 717 C CA . LEU A 1 90 ? 5.460 -8.945 -11.809 1.00 96.88 90 LEU A CA 1
ATOM 718 C C . LEU A 1 90 ? 4.238 -9.494 -11.068 1.00 96.88 90 LEU A C 1
ATOM 720 O O . LEU A 1 90 ? 3.091 -9.383 -11.503 1.00 96.88 90 LEU A O 1
ATOM 724 N N . ARG A 1 91 ? 4.484 -10.101 -9.911 1.00 96.94 91 ARG A N 1
ATOM 725 C CA . ARG A 1 91 ? 3.412 -10.638 -9.063 1.00 96.94 91 ARG A CA 1
ATOM 726 C C . ARG A 1 91 ? 3.055 -9.629 -7.968 1.00 96.94 91 ARG A C 1
ATOM 728 O O . ARG A 1 91 ? 3.981 -9.047 -7.415 1.00 96.94 91 ARG A O 1
ATOM 735 N N . PRO A 1 92 ? 1.772 -9.463 -7.606 1.00 97.00 92 PRO A N 1
ATOM 736 C CA . PRO A 1 92 ? 1.350 -8.544 -6.543 1.00 97.00 92 PRO A CA 1
ATOM 737 C C . PRO A 1 92 ? 1.545 -9.108 -5.125 1.00 97.00 92 PRO A C 1
ATOM 739 O O . PRO A 1 92 ? 1.492 -8.367 -4.148 1.00 97.00 92 PRO A O 1
ATOM 742 N N . ARG A 1 93 ? 1.753 -10.424 -4.994 1.00 96.31 93 ARG A N 1
ATOM 743 C CA . ARG A 1 93 ? 2.020 -11.117 -3.728 1.00 96.31 93 ARG A CA 1
ATOM 744 C C . ARG A 1 93 ? 2.750 -12.440 -3.957 1.00 96.31 93 ARG A C 1
ATOM 746 O O . ARG A 1 93 ? 2.832 -12.922 -5.092 1.00 96.31 93 ARG A O 1
ATOM 753 N N . ALA A 1 94 ? 3.247 -13.036 -2.876 1.00 93.62 94 ALA A N 1
ATOM 754 C CA . ALA A 1 94 ? 3.796 -14.386 -2.895 1.00 93.62 94 ALA A CA 1
ATOM 755 C C . ALA A 1 94 ? 2.716 -15.425 -3.239 1.00 93.62 94 ALA A C 1
ATOM 757 O O . ALA A 1 94 ? 1.538 -15.244 -2.920 1.00 93.62 94 ALA A O 1
ATOM 758 N N . ASP A 1 95 ? 3.123 -16.544 -3.831 1.00 84.44 95 ASP A N 1
ATOM 759 C CA . ASP A 1 95 ? 2.267 -17.724 -3.907 1.00 84.44 95 ASP A CA 1
ATOM 760 C C . ASP A 1 95 ? 1.959 -18.263 -2.500 1.00 84.44 95 ASP A C 1
ATOM 762 O O . ASP A 1 95 ? 2.714 -18.058 -1.546 1.00 84.44 95 ASP A O 1
ATOM 766 N N . ALA A 1 96 ? 0.820 -18.944 -2.356 1.00 63.47 96 ALA A N 1
ATOM 767 C CA . ALA A 1 96 ? 0.372 -19.477 -1.068 1.00 63.47 96 ALA A CA 1
ATOM 768 C C . ALA A 1 96 ? 1.422 -20.401 -0.411 1.00 63.47 96 ALA A C 1
ATOM 770 O O . ALA A 1 96 ? 1.550 -20.410 0.809 1.00 63.47 96 ALA A O 1
ATOM 771 N N . ALA A 1 97 ? 2.230 -21.104 -1.214 1.00 53.25 97 ALA A N 1
ATOM 772 C CA . ALA A 1 97 ? 3.291 -21.996 -0.743 1.00 53.25 97 ALA A CA 1
ATOM 773 C C . ALA A 1 97 ? 4.449 -21.272 -0.024 1.00 53.25 97 ALA A C 1
ATOM 775 O O . ALA A 1 97 ? 5.083 -21.857 0.850 1.00 53.25 97 ALA A O 1
ATOM 776 N N . SER A 1 98 ? 4.703 -19.996 -0.334 1.00 48.88 98 SER A N 1
ATOM 777 C CA . SER A 1 98 ? 5.776 -19.213 0.298 1.00 48.88 98 SER A CA 1
ATOM 778 C C . SER A 1 98 ? 5.361 -18.558 1.627 1.00 48.88 98 SER A C 1
ATOM 780 O O . SER A 1 98 ? 6.216 -18.049 2.349 1.00 48.88 98 SER A O 1
ATOM 782 N N . GLN A 1 99 ? 4.065 -18.556 1.971 1.00 46.31 99 GLN A N 1
ATOM 783 C CA . GLN A 1 99 ? 3.533 -17.920 3.191 1.00 46.31 99 GLN A CA 1
ATOM 784 C C . GLN A 1 99 ? 3.486 -18.877 4.397 1.00 46.31 99 GLN A C 1
ATOM 786 O O . GLN A 1 99 ? 3.568 -18.439 5.542 1.00 46.31 99 GLN A O 1
ATOM 791 N N . THR A 1 100 ? 3.440 -20.193 4.165 1.00 45.91 100 THR A N 1
ATOM 792 C CA . THR A 1 100 ? 3.367 -21.218 5.227 1.00 45.91 100 THR A CA 1
ATOM 793 C C . THR A 1 100 ? 4.649 -21.320 6.072 1.00 45.91 100 THR A C 1
ATOM 795 O O . THR A 1 100 ? 4.602 -21.797 7.203 1.00 45.91 100 THR A O 1
ATOM 798 N N . GLY A 1 101 ? 5.785 -20.807 5.583 1.00 43.59 101 GLY A N 1
ATOM 799 C CA . GLY A 1 101 ? 7.063 -20.812 6.309 1.00 43.59 101 GLY A CA 1
ATOM 800 C C . GLY A 1 101 ? 7.166 -19.817 7.474 1.00 43.59 101 GLY A C 1
ATOM 801 O O . GLY A 1 101 ? 8.039 -19.982 8.318 1.00 43.59 101 GLY A O 1
ATOM 802 N N . GLN A 1 102 ? 6.285 -18.811 7.558 1.00 47.75 102 GLN A N 1
ATOM 803 C CA . GLN A 1 102 ? 6.277 -17.841 8.669 1.00 47.75 102 GLN A CA 1
ATOM 804 C C . GLN A 1 102 ? 5.200 -18.124 9.731 1.00 47.75 102 GLN A C 1
ATOM 806 O O . GLN A 1 102 ? 5.215 -17.498 10.787 1.00 47.75 102 GLN A O 1
ATOM 811 N N . GLN A 1 103 ? 4.295 -19.084 9.495 1.00 46.28 103 GLN A N 1
ATOM 812 C CA . GLN A 1 103 ? 3.176 -19.379 10.405 1.00 46.28 103 GLN A CA 1
ATOM 813 C C . GLN A 1 103 ? 3.316 -20.700 11.189 1.00 46.28 103 GLN A C 1
ATOM 815 O O . GLN A 1 103 ? 2.513 -20.964 12.079 1.00 46.28 103 GLN A O 1
ATOM 820 N N . LEU A 1 104 ? 4.355 -21.508 10.946 1.00 44.22 104 LEU A N 1
ATOM 821 C CA . LEU A 1 104 ? 4.608 -22.759 11.683 1.00 44.22 104 LEU A CA 1
ATOM 822 C C . LEU A 1 104 ? 5.956 -22.752 12.420 1.00 44.22 104 LEU A C 1
ATOM 824 O O . LEU A 1 104 ? 6.742 -23.688 12.324 1.00 44.22 104 LEU A O 1
ATOM 828 N N . GLY A 1 105 ? 6.217 -21.684 13.177 1.00 45.22 105 GLY A N 1
ATOM 829 C CA . GLY A 1 105 ? 7.375 -21.587 14.073 1.00 45.22 105 GLY A CA 1
ATOM 830 C C . GLY A 1 105 ? 7.147 -22.070 15.513 1.00 45.22 105 GLY A C 1
ATOM 831 O O . GLY A 1 105 ? 8.078 -21.979 16.305 1.00 45.22 105 GLY A O 1
ATOM 832 N N . TRP A 1 106 ? 5.949 -22.534 15.903 1.00 53.84 106 TRP A N 1
ATOM 833 C CA . TRP A 1 106 ? 5.668 -22.821 17.324 1.00 53.84 106 TRP A CA 1
ATOM 834 C C . TRP A 1 106 ? 4.563 -23.853 17.616 1.00 53.84 106 TRP A C 1
ATOM 836 O O . TRP A 1 106 ? 3.750 -23.652 18.510 1.00 53.84 106 TRP A O 1
ATOM 846 N N . LEU A 1 107 ? 4.560 -25.006 16.939 1.00 38.44 107 LEU A N 1
ATOM 847 C CA . LEU A 1 107 ? 3.779 -26.169 17.395 1.00 38.44 107 LEU A CA 1
ATOM 848 C C . LEU A 1 107 ? 4.590 -27.464 17.261 1.00 38.44 107 LEU A C 1
ATOM 850 O O . LEU A 1 107 ? 4.369 -28.263 16.355 1.00 38.44 107 LEU A O 1
ATOM 854 N N . THR A 1 108 ? 5.520 -27.703 18.184 1.00 53.75 108 THR A N 1
ATOM 855 C CA . THR A 1 108 ? 5.774 -29.088 18.604 1.00 53.75 108 THR A CA 1
ATOM 856 C C . THR A 1 108 ? 4.648 -29.473 19.563 1.00 53.75 108 THR A C 1
ATOM 858 O O . THR A 1 108 ? 4.444 -28.743 20.536 1.00 53.75 108 THR A O 1
ATOM 861 N N . PRO A 1 109 ? 3.910 -30.572 19.342 1.00 41.31 109 PRO A N 1
ATOM 862 C CA . PRO A 1 109 ? 3.015 -31.096 20.360 1.00 41.31 109 PRO A CA 1
ATOM 863 C C . PRO A 1 109 ? 3.837 -31.451 21.598 1.00 41.31 109 PRO A C 1
ATOM 865 O O . PRO A 1 109 ? 4.821 -32.187 21.502 1.00 41.31 109 PRO A O 1
ATOM 868 N N . SER A 1 110 ? 3.433 -30.917 22.747 1.00 43.47 110 SER A N 1
ATOM 869 C CA . SER A 1 110 ? 3.863 -31.392 24.055 1.00 43.47 110 SER A CA 1
ATOM 870 C C . SER A 1 110 ? 3.641 -32.903 24.131 1.00 43.47 110 SER A C 1
ATOM 872 O O . SER A 1 110 ? 2.501 -33.361 24.101 1.00 43.47 110 SER A O 1
ATOM 874 N N . VAL A 1 111 ? 4.714 -33.684 24.241 1.00 49.50 111 VAL A N 1
ATOM 875 C CA . VAL A 1 111 ? 4.624 -34.993 24.892 1.00 49.50 111 VAL A CA 1
ATOM 876 C C . VAL A 1 111 ? 4.767 -34.696 26.375 1.00 49.50 111 VAL A C 1
ATOM 878 O O . VAL A 1 111 ? 5.870 -34.428 26.848 1.00 49.50 111 VAL A O 1
ATOM 881 N N . GLN A 1 112 ? 3.639 -34.656 27.076 1.00 46.97 112 GLN A N 1
ATOM 882 C CA . GLN A 1 112 ? 3.608 -34.584 28.526 1.00 46.97 112 GLN A CA 1
ATOM 883 C C . GLN A 1 112 ? 2.925 -35.846 29.050 1.00 46.97 112 GLN A C 1
ATOM 885 O O . GLN A 1 112 ? 1.821 -36.179 28.628 1.00 46.97 112 GLN A O 1
ATOM 890 N N . ASP A 1 113 ? 3.658 -36.499 29.949 1.00 47.88 113 ASP A N 1
ATOM 891 C CA . ASP A 1 113 ? 3.229 -37.454 30.965 1.00 47.88 113 ASP A CA 1
ATOM 892 C C . ASP A 1 113 ? 2.796 -38.858 30.515 1.00 47.88 113 ASP A C 1
ATOM 894 O O . ASP A 1 113 ? 1.650 -39.092 30.148 1.00 47.88 113 ASP A O 1
ATOM 898 N N . ASP A 1 114 ? 3.700 -39.830 30.694 1.00 50.09 114 ASP A N 1
ATOM 899 C CA . ASP A 1 114 ? 3.352 -41.040 31.448 1.00 50.09 114 ASP A CA 1
ATOM 900 C C . ASP A 1 114 ? 4.599 -41.688 32.081 1.00 50.09 114 ASP A C 1
ATOM 902 O O . ASP A 1 114 ? 5.687 -41.669 31.504 1.00 50.09 114 ASP A O 1
ATOM 906 N N . MET A 1 115 ? 4.389 -42.312 33.240 1.00 45.84 115 MET A N 1
ATOM 907 C CA . MET A 1 115 ? 5.314 -43.097 34.072 1.00 45.84 115 MET A CA 1
ATOM 908 C C . MET A 1 115 ? 6.011 -42.363 35.221 1.00 45.84 115 MET A C 1
ATOM 910 O O . MET A 1 115 ? 7.234 -42.309 35.345 1.00 45.84 115 MET A O 1
ATOM 914 N N . SER A 1 116 ? 5.169 -41.906 36.148 1.00 51.97 116 SER A N 1
ATOM 915 C CA . SER A 1 116 ? 5.456 -42.096 37.571 1.00 51.97 116 SER A CA 1
ATOM 916 C C . SER A 1 116 ? 5.045 -43.519 37.974 1.00 51.97 116 SER A C 1
ATOM 918 O O . SER A 1 116 ? 3.931 -43.932 37.670 1.00 51.97 116 SER A O 1
ATOM 920 N N . ASP A 1 117 ? 5.927 -44.192 38.714 1.00 51.91 117 ASP A N 1
ATOM 921 C CA . ASP A 1 117 ? 5.696 -45.377 39.557 1.00 51.91 117 ASP A CA 1
ATOM 922 C C . ASP A 1 117 ? 5.805 -46.782 38.918 1.00 51.91 117 ASP A C 1
ATOM 924 O O . ASP A 1 117 ? 4.851 -47.341 38.380 1.00 51.91 117 ASP A O 1
ATOM 928 N N . ALA A 1 118 ? 6.990 -47.388 39.070 1.00 44.41 118 ALA A N 1
ATOM 929 C CA . ALA A 1 118 ? 7.144 -48.825 39.296 1.00 44.41 118 ALA A CA 1
ATOM 930 C C . ALA A 1 118 ? 8.517 -49.131 39.934 1.00 44.41 118 ALA A C 1
ATOM 932 O O . ALA A 1 118 ? 9.499 -49.329 39.223 1.00 44.41 118 ALA A O 1
ATOM 933 N N . SER A 1 119 ? 8.493 -49.255 41.270 1.00 57.66 119 SER A N 1
ATOM 934 C CA . SER A 1 119 ? 9.402 -50.027 42.157 1.00 57.66 119 SER A CA 1
ATOM 935 C C . SER A 1 119 ? 10.831 -49.534 42.404 1.00 57.66 119 SER A C 1
ATOM 937 O O . SER A 1 119 ? 11.663 -49.528 41.474 1.00 57.66 119 SER A O 1
#

Organism: NCBI:txid449393

Foldseek 3Di:
DCVVLVFDPLLLCLLVVVVFADPVQQCVVCVVCVVVPDDSSVCCRRPCQLVQHGRHPQARSVQQCVVPVVVPSVDRRSSCCSPPVVVVVHGRDDDPVVPVVVVPPDDDDDPDDDDDDDD

Radius of gyration: 20.41 Å; Cα contacts (8 Å, |Δi|>4): 108; chains: 1; bounding box: 30×70×60 Å

pLDDT: mean 84.4, std 19.86, range [38.44, 98.5]